Protein AF-A0A3M2BYN0-F1 (afdb_monomer_lite)

Sequence (181 aa):
MNQEILRQMKDIHLPEDPSWWPLAPGWWWLLGMVIMLSCVGLVLRYRYRQRSQTVSSGRDSCSQWVQQQKQALQILETWDQILSRQPERSREILGQLSRLMKRLALDHPCAQYDVAGLTGWAWLQWLDRHHDKKGVFASALGDYWICSCLTEHNPPQHDQDMALIHACRDWIQKQAVQEGS

Structure (mmCIF, N/CA/C/O backbone):
data_AF-A0A3M2BYN0-F1
#
_entry.id   AF-A0A3M2BYN0-F1
#
loop_
_atom_site.group_PDB
_atom_site.id
_atom_site.type_symbol
_atom_site.label_atom_id
_atom_site.label_alt_id
_atom_site.label_comp_id
_atom_site.label_asym_id
_atom_site.label_entity_id
_atom_site.label_seq_id
_atom_site.pdbx_PDB_ins_code
_atom_site.Cartn_x
_atom_site.Cartn_y
_atom_site.Cartn_z
_atom_site.occupancy
_atom_site.B_iso_or_equiv
_atom_site.auth_seq_id
_atom_site.auth_comp_id
_atom_site.auth_asym_id
_atom_site.auth_atom_id
_atom_site.pdbx_PDB_model_num
ATOM 1 N N . MET A 1 1 ? -14.927 -3.727 114.031 1.00 53.84 1 MET A N 1
ATOM 2 C CA . MET A 1 1 ? -15.877 -3.079 113.100 1.00 53.84 1 MET A CA 1
ATOM 3 C C . MET A 1 1 ? -15.163 -2.291 111.983 1.00 53.84 1 MET A C 1
ATOM 5 O O . MET A 1 1 ? -15.658 -1.256 111.587 1.00 53.84 1 MET A O 1
ATOM 9 N N . ASN A 1 2 ? -14.012 -2.764 111.468 1.00 49.69 2 ASN A N 1
ATOM 10 C CA . ASN A 1 2 ? -13.257 -2.125 110.362 1.00 49.69 2 ASN A CA 1
ATOM 11 C C . ASN A 1 2 ? -12.783 -3.133 109.283 1.00 49.69 2 ASN A C 1
ATOM 13 O O . ASN A 1 2 ? -12.221 -2.735 108.271 1.00 49.69 2 ASN A O 1
ATOM 17 N N . GLN A 1 3 ? -13.002 -4.440 109.482 1.00 56.00 3 GLN A N 1
ATOM 18 C CA . GLN A 1 3 ? -12.605 -5.505 108.542 1.00 56.00 3 GLN A CA 1
ATOM 19 C C . GLN A 1 3 ? -13.651 -5.737 107.433 1.00 56.00 3 GLN A C 1
ATOM 21 O O . GLN A 1 3 ? -13.305 -6.205 106.353 1.00 56.00 3 GLN A O 1
ATOM 26 N N . GLU A 1 4 ? -14.907 -5.344 107.668 1.00 60.00 4 GLU A N 1
ATOM 27 C CA . GLU A 1 4 ? -16.001 -5.474 106.695 1.00 60.00 4 GLU A CA 1
ATOM 28 C C . GLU A 1 4 ? -15.886 -4.460 105.544 1.00 60.00 4 GLU A C 1
ATOM 30 O O . GLU A 1 4 ? -16.169 -4.783 104.394 1.00 60.00 4 GLU A O 1
ATOM 35 N N . ILE A 1 5 ? -15.385 -3.252 105.834 1.00 60.38 5 ILE A N 1
ATOM 36 C CA . ILE A 1 5 ? -15.243 -2.158 104.856 1.00 60.38 5 ILE A CA 1
ATOM 37 C C . ILE A 1 5 ? -14.155 -2.488 103.820 1.00 60.38 5 ILE A C 1
ATOM 39 O O . ILE A 1 5 ? -14.301 -2.188 102.639 1.00 60.38 5 ILE A O 1
ATOM 43 N N . LEU A 1 6 ? -13.087 -3.179 104.236 1.00 57.91 6 LEU A N 1
ATOM 44 C CA . LEU A 1 6 ? -12.008 -3.598 103.335 1.00 57.91 6 LEU A CA 1
ATOM 45 C C . LEU A 1 6 ? -12.422 -4.753 102.408 1.00 57.91 6 LEU A C 1
ATOM 47 O O . LEU A 1 6 ? -11.865 -4.878 101.320 1.00 57.91 6 LEU A O 1
ATOM 51 N N . ARG A 1 7 ? -13.415 -5.572 102.792 1.00 54.66 7 ARG A N 1
ATOM 52 C CA . ARG A 1 7 ? -13.979 -6.621 101.922 1.00 54.66 7 ARG A CA 1
ATOM 53 C C . ARG A 1 7 ? -14.900 -6.067 100.835 1.00 54.66 7 ARG A C 1
ATOM 55 O O . ARG A 1 7 ? -15.023 -6.698 99.795 1.00 54.66 7 ARG A O 1
ATOM 62 N N . GLN A 1 8 ? -15.494 -4.892 101.043 1.00 58.09 8 GLN A N 1
ATOM 63 C CA . GLN A 1 8 ? -16.333 -4.221 100.042 1.00 58.09 8 GLN A CA 1
ATOM 64 C C . GLN A 1 8 ? -15.535 -3.454 98.972 1.00 58.09 8 GLN A C 1
ATOM 66 O O . GLN A 1 8 ? -16.111 -3.041 97.973 1.00 58.09 8 GLN A O 1
ATOM 71 N N . MET A 1 9 ? -14.212 -3.305 99.127 1.00 54.06 9 MET A N 1
ATOM 72 C CA . MET A 1 9 ? -13.313 -2.756 98.094 1.00 54.06 9 MET A CA 1
ATOM 73 C C . MET A 1 9 ? -12.625 -3.848 97.264 1.00 54.06 9 MET A C 1
ATOM 75 O O . MET A 1 9 ? -11.487 -3.704 96.820 1.00 54.06 9 MET A O 1
ATOM 79 N N . LYS A 1 10 ? -13.315 -4.965 97.053 1.00 56.38 10 LYS A N 1
ATOM 80 C CA . LYS A 1 10 ? -12.926 -5.974 96.077 1.00 56.38 10 LYS A CA 1
ATOM 81 C C . LYS A 1 10 ? -14.156 -6.300 95.250 1.00 56.38 10 LYS A C 1
ATOM 83 O O . LYS A 1 10 ? -14.943 -7.141 95.647 1.00 56.38 10 LYS A O 1
ATOM 88 N N . ASP A 1 11 ? -14.343 -5.493 94.212 1.00 52.88 11 ASP A N 1
ATOM 89 C CA . ASP A 1 11 ? -15.006 -5.811 92.938 1.00 52.88 11 ASP A CA 1
ATOM 90 C C . ASP A 1 11 ? -15.587 -4.533 92.327 1.00 52.88 11 ASP A C 1
ATOM 92 O O . ASP A 1 11 ? -16.785 -4.369 92.114 1.00 52.88 11 ASP A O 1
ATOM 96 N N . ILE A 1 12 ? -14.685 -3.613 91.974 1.00 52.44 12 ILE A N 1
ATOM 97 C CA . ILE A 1 12 ? -14.898 -2.852 90.745 1.00 52.44 12 ILE A CA 1
ATOM 98 C C . ILE A 1 12 ? -14.611 -3.849 89.623 1.00 52.44 12 ILE A C 1
ATOM 100 O O . ILE A 1 12 ? -13.471 -4.025 89.197 1.00 52.44 12 ILE A O 1
ATOM 104 N N . HIS A 1 13 ? -15.651 -4.557 89.188 1.00 59.62 13 HIS A N 1
ATOM 105 C CA . HIS A 1 13 ? -15.661 -5.109 87.846 1.00 59.62 13 HIS A CA 1
ATOM 106 C C . HIS A 1 13 ? -15.633 -3.909 86.898 1.00 59.62 13 HIS A C 1
ATOM 108 O O . HIS A 1 13 ? -16.631 -3.208 86.729 1.00 59.62 13 HIS A O 1
ATOM 114 N N . LEU A 1 14 ? -14.458 -3.636 86.326 1.00 56.94 14 LEU A N 1
ATOM 115 C CA . LEU A 1 14 ? -14.383 -2.914 85.062 1.00 56.94 14 LEU A CA 1
ATOM 116 C C . LEU A 1 14 ? -15.341 -3.642 84.108 1.00 56.94 14 LEU A C 1
ATOM 118 O O . LEU A 1 14 ? -15.263 -4.875 84.045 1.00 56.94 14 LEU A O 1
ATOM 122 N N . PRO A 1 15 ? -16.241 -2.953 83.382 1.00 59.19 15 PRO A N 1
ATOM 123 C CA . PRO A 1 15 ? -16.794 -3.589 82.203 1.00 59.19 15 PRO A CA 1
ATOM 124 C C . PRO A 1 15 ? -15.577 -4.009 81.379 1.00 59.19 15 PRO A C 1
ATOM 126 O O . PRO A 1 15 ? -14.673 -3.194 81.171 1.00 59.19 15 PRO A O 1
ATOM 129 N N . GLU A 1 16 ? -15.506 -5.290 81.009 1.00 60.19 16 GLU A N 1
ATOM 130 C CA . GLU A 1 16 ? -14.609 -5.726 79.944 1.00 60.19 16 GLU A CA 1
ATOM 131 C C . GLU A 1 16 ? -14.685 -4.656 78.857 1.00 60.19 16 GLU A C 1
ATOM 133 O O . GLU A 1 16 ? -15.799 -4.211 78.538 1.00 60.19 16 GLU A O 1
ATOM 138 N N . ASP A 1 17 ? -13.522 -4.189 78.374 1.00 58.06 17 ASP A N 1
ATOM 139 C CA . ASP A 1 17 ? -13.442 -3.322 77.198 1.00 58.06 17 ASP A CA 1
ATOM 140 C C . ASP A 1 17 ? -14.553 -3.764 76.259 1.00 58.06 17 ASP A C 1
ATOM 142 O O . ASP A 1 17 ? -14.615 -4.976 76.007 1.00 58.06 17 ASP A O 1
ATOM 146 N N . PRO A 1 18 ? -15.472 -2.881 75.814 1.00 55.81 18 PRO A N 1
ATOM 147 C CA . PRO A 1 18 ? -16.460 -3.293 74.845 1.00 55.81 18 PRO A CA 1
ATOM 148 C C . PRO A 1 18 ? -15.641 -3.854 73.704 1.00 55.81 18 PRO A C 1
ATOM 150 O O . PRO A 1 18 ? -14.951 -3.118 72.992 1.00 55.81 18 PRO A O 1
ATOM 153 N N . SER A 1 19 ? -15.640 -5.186 73.629 1.00 58.56 19 SER A N 1
ATOM 154 C CA . SER A 1 19 ? -15.070 -5.949 72.552 1.00 58.56 19 SER A CA 1
ATOM 155 C C . SER A 1 19 ? -15.620 -5.221 71.350 1.00 58.56 19 SER A C 1
ATOM 157 O O . SER A 1 19 ? -16.832 -5.070 71.201 1.00 58.56 19 SER A O 1
ATOM 159 N N . TRP A 1 20 ? -14.716 -4.581 70.613 1.00 59.75 20 TRP A N 1
ATOM 160 C CA . TRP A 1 20 ? -14.955 -3.611 69.544 1.00 59.75 20 TRP A CA 1
ATOM 161 C C . TRP A 1 20 ? -15.601 -4.279 68.312 1.00 59.75 20 TRP A C 1
ATOM 163 O O . TRP A 1 20 ? -15.357 -3.941 67.159 1.00 59.75 20 TRP A O 1
ATOM 173 N N . TRP A 1 21 ? -16.417 -5.283 68.595 1.00 64.62 21 TRP A N 1
ATOM 174 C CA . TRP A 1 21 ? -17.083 -6.265 67.792 1.00 64.62 21 TRP A CA 1
ATOM 175 C C . TRP A 1 21 ? -18.442 -6.492 68.466 1.00 64.62 21 TRP A C 1
ATOM 177 O O . TRP A 1 21 ? -18.548 -7.159 69.488 1.00 64.62 21 TRP A O 1
ATOM 187 N N . PRO A 1 22 ? -19.493 -5.922 67.883 1.00 54.31 22 PRO A N 1
ATOM 188 C CA . PRO A 1 22 ? -19.882 -6.397 66.582 1.00 54.31 22 PRO A CA 1
ATOM 189 C C . PRO A 1 22 ? -19.535 -5.324 65.568 1.00 54.31 22 PRO A C 1
ATOM 191 O O . PRO A 1 22 ? -20.029 -4.199 65.644 1.00 54.31 22 PRO A O 1
ATOM 194 N N . LEU A 1 23 ? -18.765 -5.686 64.543 1.00 60.16 23 LEU A N 1
ATOM 195 C CA . LEU A 1 23 ? -19.062 -5.114 63.240 1.00 60.16 23 LEU A CA 1
ATOM 196 C C . LEU A 1 23 ? -20.526 -5.475 62.995 1.00 60.16 23 LEU A C 1
ATOM 198 O O . LEU A 1 23 ? -20.832 -6.603 62.604 1.00 60.16 23 LEU A O 1
ATOM 202 N N . ALA A 1 24 ? -21.428 -4.562 63.371 1.00 61.44 24 ALA A N 1
ATOM 203 C CA . ALA A 1 24 ? -22.858 -4.740 63.245 1.00 61.44 24 ALA A CA 1
ATOM 204 C C . ALA A 1 24 ? -23.096 -5.291 61.836 1.00 61.44 24 ALA A C 1
ATOM 206 O O . ALA A 1 24 ? -22.520 -4.742 60.889 1.00 61.44 24 ALA A O 1
ATOM 207 N N . PRO A 1 25 ? -23.872 -6.374 61.666 1.00 63.59 25 PRO A N 1
ATOM 208 C CA . PRO A 1 25 ? -23.977 -7.090 60.393 1.00 63.59 25 PRO A CA 1
ATOM 209 C C . PRO A 1 25 ? -24.355 -6.196 59.192 1.00 63.59 25 PRO A C 1
ATOM 211 O O . PRO A 1 25 ? -24.159 -6.585 58.044 1.00 63.59 25 PRO A O 1
ATOM 214 N N . GLY A 1 26 ? -24.818 -4.965 59.434 1.00 71.56 26 GLY A N 1
ATOM 215 C CA . GLY A 1 26 ? -24.988 -3.915 58.429 1.00 71.56 26 GLY A CA 1
ATOM 216 C C . GLY A 1 26 ? -23.715 -3.484 57.680 1.00 71.56 26 GLY A C 1
ATOM 217 O O . GLY A 1 26 ? -23.823 -3.059 56.534 1.00 71.56 26 GLY A O 1
ATOM 218 N N . TRP A 1 27 ? -22.510 -3.640 58.242 1.00 78.81 27 TRP A N 1
ATOM 219 C CA . TRP A 1 27 ? -21.263 -3.344 57.513 1.00 78.81 27 TRP A CA 1
ATOM 220 C C . TRP A 1 27 ? -20.993 -4.342 56.394 1.00 78.81 27 TRP A C 1
ATOM 222 O O . TRP A 1 27 ? -20.489 -3.959 55.343 1.00 78.81 27 TRP A O 1
ATOM 232 N N . TRP A 1 28 ? -21.383 -5.603 56.578 1.00 83.19 28 TRP A N 1
ATOM 233 C CA . TRP A 1 28 ? -21.305 -6.607 55.519 1.00 83.19 28 TRP A CA 1
ATOM 234 C C . TRP A 1 28 ? -22.255 -6.283 54.368 1.00 83.19 28 TRP A C 1
ATOM 236 O O . TRP A 1 28 ? -21.894 -6.463 53.208 1.00 83.19 28 TRP A O 1
ATOM 246 N N . TRP A 1 29 ? -23.429 -5.724 54.675 1.00 87.31 29 TRP A N 1
ATOM 247 C CA . TRP A 1 29 ? -24.341 -5.180 53.669 1.00 87.31 29 TRP A CA 1
ATOM 248 C C . TRP A 1 29 ? -23.736 -3.988 52.924 1.00 87.31 29 TRP A C 1
ATOM 250 O O . TRP A 1 29 ? -23.798 -3.941 51.697 1.00 87.31 29 TRP A O 1
ATOM 260 N N . LEU A 1 30 ? -23.096 -3.064 53.642 1.00 87.56 30 LEU A N 1
ATOM 261 C CA . LEU A 1 30 ? -22.383 -1.923 53.057 1.00 87.56 30 LEU A CA 1
ATOM 262 C C . LEU A 1 30 ? -21.233 -2.377 52.148 1.00 87.56 30 LEU A C 1
ATOM 264 O O . LEU A 1 30 ? -21.127 -1.926 51.008 1.00 87.56 30 LEU A O 1
ATOM 268 N N . LEU A 1 31 ? -20.415 -3.320 52.615 1.00 89.06 31 LEU A N 1
ATOM 269 C CA . LEU A 1 31 ? -19.311 -3.895 51.851 1.00 89.06 31 LEU A CA 1
ATOM 270 C C . LEU A 1 31 ? -19.829 -4.628 50.606 1.00 89.06 31 LEU A C 1
ATOM 272 O O . LEU A 1 31 ? -19.324 -4.411 49.506 1.00 89.06 31 LEU A O 1
ATOM 276 N N . GLY A 1 32 ? -20.880 -5.437 50.759 1.00 92.19 32 GLY A N 1
ATOM 277 C CA . GLY A 1 32 ? -21.540 -6.131 49.656 1.00 92.19 32 GLY A CA 1
ATOM 278 C C . GLY A 1 32 ? -22.097 -5.166 48.611 1.00 92.19 32 GLY A C 1
ATOM 279 O O . GLY A 1 32 ? -21.906 -5.378 47.415 1.00 92.19 32 GLY A O 1
ATOM 280 N N . MET A 1 33 ? -22.712 -4.064 49.043 1.00 92.12 33 MET A N 1
ATOM 281 C CA . MET A 1 33 ? -23.247 -3.036 48.152 1.00 92.12 33 MET A CA 1
ATOM 282 C C . MET A 1 33 ? -22.134 -2.303 47.386 1.00 92.12 33 MET A C 1
ATOM 284 O O . MET A 1 33 ? -22.267 -2.082 46.182 1.00 92.12 33 MET A O 1
ATOM 288 N N . VAL A 1 34 ? -21.010 -1.986 48.038 1.00 93.44 34 VAL A N 1
ATOM 289 C CA . VAL A 1 34 ? -19.840 -1.363 47.390 1.00 93.44 34 VAL A CA 1
ATOM 290 C C . VAL A 1 34 ? -19.195 -2.300 46.367 1.00 93.44 34 VAL A C 1
ATOM 292 O O . VAL A 1 34 ? -18.855 -1.866 45.262 1.00 93.44 34 VAL A O 1
ATOM 295 N N . ILE A 1 35 ? -19.056 -3.586 46.700 1.00 93.50 35 ILE A N 1
ATOM 296 C CA . ILE A 1 35 ? -18.543 -4.602 45.772 1.00 93.50 35 ILE A CA 1
ATOM 297 C C . ILE A 1 35 ? -19.501 -4.762 44.590 1.00 93.50 35 ILE A C 1
ATOM 299 O O . ILE A 1 35 ? -19.056 -4.760 43.446 1.00 93.50 35 ILE A O 1
ATOM 303 N N . MET A 1 36 ? -20.812 -4.823 44.836 1.00 92.88 36 MET A N 1
ATOM 304 C CA . MET A 1 36 ? -21.827 -4.946 43.789 1.00 92.88 36 MET A CA 1
ATOM 305 C C . MET A 1 36 ? -21.813 -3.739 42.841 1.00 92.88 36 MET A C 1
ATOM 307 O O . MET A 1 36 ? -21.742 -3.927 41.628 1.00 92.88 36 MET A O 1
ATOM 311 N N . LEU A 1 37 ? -21.756 -2.511 43.366 1.00 93.38 37 LEU A N 1
ATOM 312 C CA . LEU A 1 37 ? -21.607 -1.286 42.568 1.00 93.38 37 LEU A CA 1
ATOM 313 C C . LEU A 1 37 ? -20.300 -1.266 41.769 1.00 93.38 37 LEU A C 1
ATOM 315 O O . LEU A 1 37 ? -20.305 -0.898 40.594 1.00 93.38 37 LEU A O 1
ATOM 319 N N . SER A 1 38 ? -19.192 -1.703 42.371 1.00 91.69 38 SER A N 1
ATOM 320 C CA . SER A 1 38 ? -17.893 -1.790 41.693 1.00 91.69 38 SER A CA 1
ATOM 321 C C . SER A 1 38 ? -17.905 -2.834 40.577 1.00 91.69 38 SER A C 1
ATOM 323 O O . SER A 1 38 ? -17.443 -2.554 39.473 1.00 91.69 38 SER A O 1
ATOM 325 N N . CYS A 1 39 ? -18.489 -4.011 40.813 1.00 92.44 39 CYS A N 1
ATOM 326 C CA . CYS A 1 39 ? -18.666 -5.051 39.803 1.00 92.44 39 CYS A CA 1
ATOM 327 C C . CYS A 1 39 ? -19.575 -4.579 38.667 1.00 92.44 39 CYS A C 1
ATOM 329 O O . CYS A 1 39 ? -19.217 -4.745 37.505 1.00 92.44 39 CYS A O 1
ATOM 331 N N . VAL A 1 40 ? -20.708 -3.940 38.970 1.00 92.56 40 VAL A N 1
ATOM 332 C CA . VAL A 1 40 ? -21.606 -3.372 37.954 1.00 92.56 40 VAL A CA 1
ATOM 333 C C . VAL A 1 40 ? -20.889 -2.284 37.158 1.00 92.56 40 VAL A C 1
ATOM 335 O O . VAL A 1 40 ? -20.931 -2.310 35.931 1.00 92.56 40 VAL A O 1
ATOM 338 N N . GLY A 1 41 ? -20.158 -1.383 37.815 1.00 91.19 41 GLY A N 1
ATOM 339 C CA . GLY A 1 41 ? -19.355 -0.353 37.157 1.00 91.19 41 GLY A CA 1
ATOM 340 C C . GLY A 1 41 ? -18.263 -0.936 36.257 1.00 91.19 41 GLY A C 1
ATOM 341 O O . GLY A 1 41 ? -18.091 -0.479 35.128 1.00 91.19 41 GLY A O 1
ATOM 342 N N . LEU A 1 42 ? -17.565 -1.985 36.704 1.00 87.94 42 LEU A N 1
ATOM 343 C CA . LEU A 1 42 ? -16.549 -2.690 35.918 1.00 87.94 42 LEU A CA 1
ATOM 344 C C . LEU A 1 42 ? -17.157 -3.444 34.736 1.00 87.94 42 LEU A C 1
ATOM 346 O O . LEU A 1 42 ? -16.622 -3.354 33.635 1.00 87.94 42 LEU A O 1
ATOM 350 N N . VAL A 1 43 ? -18.284 -4.131 34.925 1.00 89.50 43 VAL A N 1
ATOM 351 C CA . VAL A 1 43 ? -19.003 -4.835 33.854 1.00 89.50 43 VAL A CA 1
ATOM 352 C C . VAL A 1 43 ? -19.552 -3.839 32.841 1.00 89.50 43 VAL A C 1
ATOM 354 O O . VAL A 1 43 ? -19.384 -4.046 31.644 1.00 89.50 43 VAL A O 1
ATOM 357 N N . LEU A 1 44 ? -20.147 -2.729 33.281 1.00 87.00 44 LEU A N 1
ATOM 358 C CA . LEU A 1 44 ? -20.608 -1.664 32.393 1.00 87.00 44 LEU A CA 1
ATOM 359 C C . LEU A 1 44 ? -19.435 -1.005 31.669 1.00 87.00 44 LEU A C 1
ATOM 361 O O . LEU A 1 44 ? -19.526 -0.817 30.465 1.00 87.00 44 LEU A O 1
ATOM 365 N N . ARG A 1 45 ? -18.308 -0.728 32.335 1.00 83.19 45 ARG A N 1
ATOM 366 C CA . ARG A 1 45 ? -17.095 -0.180 31.702 1.00 83.19 45 ARG A CA 1
ATOM 367 C C . ARG A 1 45 ? -16.470 -1.163 30.716 1.00 83.19 45 ARG A C 1
ATOM 369 O O . ARG A 1 45 ? -16.024 -0.740 29.654 1.00 83.19 45 ARG A O 1
ATOM 376 N N . TYR A 1 46 ? -16.449 -2.455 31.031 1.00 82.19 46 TYR A N 1
ATOM 377 C CA . TYR A 1 46 ? -15.958 -3.509 30.144 1.00 82.19 46 TYR A CA 1
ATOM 378 C C . TYR A 1 46 ? -16.881 -3.678 28.934 1.00 82.19 46 TYR A C 1
ATOM 380 O O . TYR A 1 46 ? -16.407 -3.672 27.802 1.00 82.19 46 TYR A O 1
ATOM 388 N N . ARG A 1 47 ? -18.204 -3.706 29.147 1.00 78.62 47 ARG A N 1
ATOM 389 C CA . ARG A 1 47 ? -19.206 -3.740 28.073 1.00 78.62 47 ARG A CA 1
ATOM 390 C C . ARG A 1 47 ? -19.220 -2.458 27.249 1.00 78.62 47 ARG A C 1
ATOM 392 O O . ARG A 1 47 ? -19.417 -2.547 26.047 1.00 78.62 47 ARG A O 1
ATOM 399 N N . TYR A 1 48 ? -18.997 -1.290 27.847 1.00 74.25 48 TYR A N 1
ATOM 400 C CA . TYR A 1 48 ? -18.912 -0.015 27.134 1.00 74.25 48 TYR A CA 1
ATOM 401 C C . TYR A 1 48 ? -17.605 0.071 26.339 1.00 74.25 48 TYR A C 1
ATOM 403 O O . TYR A 1 48 ? -17.652 0.395 25.164 1.00 74.25 48 TYR A O 1
ATOM 411 N N . ARG A 1 49 ? -16.457 -0.356 26.892 1.00 68.00 49 ARG A N 1
ATOM 412 C CA . ARG A 1 49 ? -15.198 -0.504 26.128 1.00 68.00 49 ARG A CA 1
ATOM 413 C C . ARG A 1 49 ? -15.285 -1.561 25.021 1.00 68.00 49 ARG A C 1
ATOM 415 O O . ARG A 1 49 ? -14.638 -1.390 23.994 1.00 68.00 49 ARG A O 1
ATOM 422 N N . GLN A 1 50 ? -16.056 -2.638 25.198 1.00 62.41 50 GLN A N 1
ATOM 423 C CA . GLN A 1 50 ? -16.327 -3.612 24.129 1.00 62.41 50 GLN A CA 1
ATOM 424 C C . GLN A 1 50 ? -17.319 -3.071 23.086 1.00 62.41 50 GLN A C 1
ATOM 426 O O . GLN A 1 50 ? -17.149 -3.316 21.896 1.00 62.41 50 GLN A O 1
ATOM 431 N N . ARG A 1 51 ? -18.330 -2.293 23.493 1.00 55.47 51 ARG A N 1
ATOM 432 C CA . ARG A 1 51 ? -19.301 -1.667 22.575 1.00 55.47 51 ARG A CA 1
ATOM 433 C C . ARG A 1 51 ? -18.720 -0.471 21.813 1.00 55.47 51 ARG A C 1
ATOM 435 O O . ARG A 1 51 ? -19.079 -0.268 20.661 1.00 55.47 51 ARG A O 1
ATOM 442 N N . SER A 1 52 ? -17.749 0.246 22.377 1.00 50.38 52 SER A N 1
ATOM 443 C CA . SER A 1 52 ? -16.964 1.273 21.670 1.00 50.38 52 SER A CA 1
ATOM 444 C C . SER A 1 52 ? -15.958 0.702 20.659 1.00 50.38 52 SER A C 1
ATOM 446 O O . SER A 1 52 ? -15.276 1.476 20.001 1.00 50.38 52 SER A O 1
ATOM 448 N N . GLN A 1 53 ? -15.864 -0.625 20.503 1.00 53.09 53 GLN A N 1
ATOM 449 C CA . GLN A 1 53 ? -15.121 -1.266 19.406 1.00 53.09 53 GLN A CA 1
ATOM 450 C C . GLN A 1 53 ? -16.027 -1.700 18.241 1.00 53.09 53 GLN A C 1
ATOM 452 O O . GLN A 1 53 ? -15.523 -2.160 17.224 1.00 53.09 53 GLN A O 1
ATOM 457 N N . THR A 1 54 ? -17.354 -1.559 18.364 1.00 52.00 54 THR A N 1
ATOM 458 C CA . THR A 1 54 ? -18.314 -2.029 17.344 1.00 52.00 54 THR A CA 1
ATOM 459 C C . THR A 1 54 ? -19.249 -0.947 16.796 1.00 52.00 54 THR A C 1
ATOM 461 O O . THR A 1 54 ? -19.995 -1.229 15.865 1.00 52.00 54 THR A O 1
ATOM 464 N N . VAL A 1 55 ? -19.204 0.294 17.304 1.00 50.34 55 VAL A N 1
ATOM 465 C CA . VAL A 1 55 ? -20.054 1.410 16.814 1.00 50.34 55 VAL A CA 1
ATOM 466 C C . VAL A 1 55 ? -19.237 2.599 16.259 1.00 50.34 55 VAL A C 1
ATOM 468 O O . VAL A 1 55 ? -19.803 3.575 15.779 1.00 50.34 55 VAL A O 1
ATOM 471 N N . SER A 1 56 ? -17.903 2.498 16.225 1.00 49.12 56 SER A N 1
ATOM 472 C CA . SER A 1 56 ? -16.981 3.511 15.654 1.00 49.12 56 SER A CA 1
ATOM 473 C C . SER A 1 56 ? -16.430 3.122 14.268 1.00 49.12 56 SER A C 1
ATOM 475 O O . SER A 1 56 ? -15.865 3.939 13.544 1.00 49.12 56 SER A O 1
ATOM 477 N N . SER A 1 57 ? -16.618 1.863 13.868 1.00 52.75 57 SER A N 1
ATOM 478 C CA . SER A 1 57 ? -15.823 1.179 12.838 1.00 52.75 57 SER A CA 1
ATOM 479 C C . SER A 1 57 ? -16.056 1.639 11.392 1.00 52.75 57 SER A C 1
ATOM 481 O O . SER A 1 57 ? -15.319 1.228 10.509 1.00 52.75 57 SER A O 1
ATOM 483 N N . GLY A 1 58 ? -17.058 2.479 11.120 1.00 51.81 58 GLY A N 1
ATOM 484 C CA . GLY A 1 58 ? -17.290 3.008 9.768 1.00 51.81 58 GLY A CA 1
ATOM 485 C C . GLY A 1 58 ? -16.529 4.302 9.463 1.00 51.81 58 GLY A C 1
ATOM 486 O O . GLY A 1 58 ? -16.223 4.579 8.310 1.00 51.81 58 GLY A O 1
ATOM 487 N N . ARG A 1 59 ? -16.223 5.110 10.488 1.00 50.75 59 ARG A N 1
ATOM 488 C CA . ARG A 1 59 ? -15.629 6.450 10.320 1.00 50.75 59 ARG A CA 1
ATOM 489 C C . ARG A 1 59 ? -14.122 6.449 10.598 1.00 50.75 59 ARG A C 1
ATOM 491 O O . ARG A 1 59 ? -13.376 7.165 9.934 1.00 50.75 59 ARG A O 1
ATOM 498 N N . ASP A 1 60 ? -13.676 5.573 11.498 1.00 56.31 60 ASP A N 1
ATOM 499 C CA . ASP A 1 60 ? -12.264 5.442 11.865 1.00 56.31 60 ASP A CA 1
ATOM 500 C C . ASP A 1 60 ? -11.438 4.767 10.755 1.00 56.31 60 ASP A C 1
ATOM 502 O O . ASP A 1 60 ? -10.340 5.232 10.450 1.00 56.31 60 ASP A O 1
ATOM 506 N N . SER A 1 61 ? -11.978 3.748 10.074 1.00 63.62 61 SER A N 1
ATOM 507 C CA . SER A 1 61 ? -11.276 3.030 8.994 1.00 63.62 61 SER A CA 1
ATOM 508 C C . SER A 1 61 ? -10.958 3.918 7.788 1.00 63.62 61 SER A C 1
ATOM 510 O O . SER A 1 61 ? -9.856 3.840 7.251 1.00 63.62 61 SER A O 1
ATOM 512 N N . CYS A 1 62 ? -11.870 4.821 7.413 1.00 67.94 62 CYS A N 1
ATOM 513 C CA . CYS A 1 62 ? -11.620 5.801 6.353 1.00 67.94 62 CYS A CA 1
ATOM 514 C C . CYS A 1 62 ? -10.472 6.749 6.748 1.00 67.94 62 CYS A C 1
ATOM 516 O O . CYS A 1 62 ? -9.534 6.955 5.980 1.00 67.94 62 CYS A O 1
ATOM 518 N N . SER A 1 63 ? -10.471 7.251 7.990 1.00 69.44 63 SER A N 1
ATOM 519 C CA . SER A 1 63 ? -9.399 8.131 8.477 1.00 69.44 63 SER A CA 1
ATOM 520 C C . SER A 1 63 ? -8.033 7.432 8.551 1.00 69.44 63 SER A C 1
ATOM 522 O O . SER A 1 63 ? -7.011 8.023 8.191 1.00 69.44 63 SER A O 1
ATOM 524 N N . GLN A 1 64 ? -8.017 6.155 8.945 1.00 78.44 64 GLN A N 1
ATOM 525 C CA . GLN A 1 64 ? -6.810 5.338 9.017 1.00 78.44 64 GLN A CA 1
ATOM 526 C C . GLN A 1 64 ? -6.247 5.044 7.623 1.00 78.44 64 GLN A C 1
ATOM 528 O O . GLN A 1 64 ? -5.036 5.140 7.421 1.00 78.44 64 GLN A O 1
ATOM 533 N N . TRP A 1 65 ? -7.108 4.745 6.651 1.00 76.38 65 TRP A N 1
ATOM 534 C CA . TRP A 1 65 ? -6.702 4.509 5.269 1.00 76.38 65 TRP A CA 1
ATOM 535 C C . TRP A 1 65 ? -6.131 5.775 4.619 1.00 76.38 65 TRP A C 1
ATOM 537 O O . TRP A 1 65 ? -5.031 5.740 4.066 1.00 76.38 65 TRP A O 1
ATOM 547 N N . VAL A 1 66 ? -6.791 6.928 4.792 1.00 78.94 66 VAL A N 1
ATOM 548 C CA . VAL A 1 66 ? -6.272 8.225 4.314 1.00 78.94 66 VAL A CA 1
ATOM 549 C C . VAL A 1 66 ? -4.891 8.519 4.913 1.00 78.94 66 VAL A C 1
ATOM 551 O O . VAL A 1 66 ? -4.005 9.040 4.232 1.00 78.94 66 VAL A O 1
ATOM 554 N N . GLN A 1 67 ? -4.667 8.169 6.183 1.00 83.50 67 GLN A N 1
ATOM 555 C CA . GLN A 1 67 ? -3.361 8.326 6.820 1.00 83.50 67 GLN A CA 1
ATOM 556 C C . GLN A 1 67 ? -2.302 7.379 6.230 1.00 83.50 67 GLN A C 1
ATOM 558 O O . GLN A 1 67 ? -1.189 7.830 5.949 1.00 83.50 67 GLN A O 1
ATOM 563 N N . GLN A 1 68 ? -2.634 6.106 5.996 1.00 83.31 68 GLN A N 1
ATOM 564 C CA . GLN A 1 68 ? -1.723 5.149 5.355 1.00 83.31 68 GLN A CA 1
ATOM 565 C C . GLN A 1 68 ? -1.342 5.576 3.932 1.00 83.31 68 GLN A C 1
ATOM 567 O O . GLN A 1 68 ? -0.181 5.461 3.538 1.00 83.31 68 GLN A O 1
ATOM 572 N N . GLN A 1 69 ? -2.287 6.125 3.170 1.00 84.62 69 GLN A N 1
ATOM 573 C CA . GLN A 1 69 ? -2.004 6.650 1.837 1.00 84.62 69 GLN A CA 1
ATOM 574 C C . GLN A 1 69 ? -1.031 7.824 1.864 1.00 84.62 69 GLN A C 1
ATOM 576 O O . GLN A 1 69 ? -0.076 7.852 1.088 1.00 84.62 69 GLN A O 1
ATOM 581 N N . LYS A 1 70 ? -1.233 8.780 2.779 1.00 86.38 70 LYS A N 1
ATOM 582 C CA . LYS A 1 70 ? -0.303 9.907 2.951 1.00 86.38 70 LYS A CA 1
ATOM 583 C C . LYS A 1 70 ? 1.107 9.419 3.276 1.00 86.38 70 LYS A C 1
ATOM 585 O O . LYS A 1 70 ? 2.066 9.915 2.692 1.00 86.38 70 LYS A O 1
ATOM 590 N N . GLN A 1 71 ? 1.230 8.419 4.148 1.00 88.50 71 GLN A N 1
ATOM 591 C CA . GLN A 1 71 ? 2.518 7.792 4.454 1.00 88.50 71 GLN A CA 1
ATOM 592 C C . GLN A 1 71 ? 3.139 7.130 3.217 1.00 88.50 71 GLN A C 1
ATOM 594 O O . GLN A 1 71 ? 4.327 7.307 2.959 1.00 88.50 71 GLN A O 1
ATOM 599 N N . ALA A 1 72 ? 2.348 6.413 2.415 1.00 89.50 72 ALA A N 1
ATOM 600 C CA . ALA A 1 72 ? 2.831 5.796 1.183 1.00 89.50 72 ALA A CA 1
ATOM 601 C C . ALA A 1 72 ? 3.340 6.831 0.165 1.00 89.50 72 ALA A C 1
ATOM 603 O O . ALA A 1 72 ? 4.392 6.622 -0.436 1.00 89.50 72 ALA A O 1
ATOM 604 N N . LEU A 1 73 ? 2.652 7.968 0.013 1.00 88.94 73 LEU A N 1
ATOM 605 C CA . LEU A 1 73 ? 3.098 9.061 -0.859 1.00 88.94 73 LEU A CA 1
ATOM 606 C C . LEU A 1 73 ? 4.430 9.671 -0.397 1.00 88.94 73 LEU A C 1
ATOM 608 O O . LEU A 1 73 ? 5.300 9.917 -1.229 1.00 88.94 73 LEU A O 1
ATOM 612 N N . GLN A 1 74 ? 4.624 9.849 0.914 1.00 91.50 74 GLN A N 1
ATOM 613 C CA . GLN A 1 74 ? 5.898 10.325 1.473 1.00 91.50 74 GLN A CA 1
ATOM 614 C C . GLN A 1 74 ? 7.050 9.339 1.217 1.00 91.50 74 GLN A C 1
ATOM 616 O O . GLN A 1 74 ? 8.168 9.738 0.885 1.00 91.50 74 GLN A O 1
ATOM 621 N N . ILE A 1 75 ? 6.778 8.036 1.342 1.00 91.56 75 ILE A N 1
ATOM 622 C CA . ILE A 1 75 ? 7.760 6.985 1.047 1.00 91.56 75 ILE A CA 1
ATOM 623 C C . ILE A 1 75 ? 8.145 7.012 -0.440 1.00 91.56 75 ILE A C 1
ATOM 625 O O . ILE A 1 75 ? 9.330 6.953 -0.760 1.00 91.56 75 ILE A O 1
ATOM 629 N N . LEU A 1 76 ? 7.169 7.165 -1.343 1.00 90.38 76 LEU A N 1
ATOM 630 C CA . LEU A 1 76 ? 7.415 7.267 -2.786 1.00 90.38 76 LEU A CA 1
ATOM 631 C C . LEU A 1 76 ? 8.277 8.477 -3.153 1.00 90.38 76 LEU A C 1
ATOM 633 O O . LEU A 1 76 ? 9.159 8.354 -3.993 1.00 90.38 76 LEU A O 1
ATOM 637 N N . GLU A 1 77 ? 8.042 9.636 -2.538 1.00 90.38 77 GLU A N 1
ATOM 638 C CA . GLU A 1 77 ? 8.879 10.828 -2.736 1.00 90.38 77 GLU A CA 1
ATOM 639 C C . GLU A 1 77 ? 10.323 10.601 -2.269 1.00 90.38 77 GLU A C 1
ATOM 641 O O . GLU A 1 77 ? 11.276 11.001 -2.934 1.00 90.38 77 GLU A O 1
ATOM 646 N N . THR A 1 78 ? 10.498 9.884 -1.159 1.00 91.75 78 THR A N 1
ATOM 647 C CA . THR A 1 78 ? 11.833 9.521 -0.667 1.00 91.75 78 THR A CA 1
ATOM 648 C C . THR A 1 78 ? 12.544 8.583 -1.647 1.00 91.75 78 THR A C 1
ATOM 650 O O . THR A 1 78 ? 13.722 8.772 -1.953 1.00 91.75 78 THR A O 1
ATOM 653 N N . TRP A 1 79 ? 11.841 7.572 -2.163 1.00 90.62 79 TRP A N 1
ATOM 654 C CA . TRP A 1 79 ? 12.402 6.627 -3.130 1.00 90.62 79 TRP A CA 1
ATOM 655 C C . TRP A 1 79 ? 12.729 7.264 -4.477 1.00 90.62 79 TRP A C 1
ATOM 657 O O . TRP A 1 79 ? 13.765 6.935 -5.042 1.00 90.62 79 TRP A O 1
ATOM 667 N N . ASP A 1 80 ? 11.916 8.208 -4.943 1.00 89.38 80 ASP A N 1
ATOM 668 C CA . ASP A 1 80 ? 12.174 9.011 -6.143 1.00 89.38 80 ASP A CA 1
ATOM 669 C C . ASP A 1 80 ? 13.525 9.756 -6.050 1.00 89.38 80 ASP A C 1
ATOM 671 O O . ASP A 1 80 ? 14.375 9.678 -6.944 1.00 89.38 80 ASP A O 1
ATOM 675 N N . GLN A 1 81 ? 13.802 10.381 -4.899 1.00 89.44 81 GLN A N 1
ATOM 676 C CA . GLN A 1 81 ? 15.084 11.049 -4.645 1.00 89.44 81 GLN A CA 1
ATOM 677 C C . GLN A 1 81 ? 16.265 10.074 -4.548 1.00 89.44 81 GLN A C 1
ATOM 679 O O . GLN A 1 81 ? 17.363 10.383 -5.021 1.00 89.44 81 GLN A O 1
ATOM 684 N N . ILE A 1 82 ? 16.069 8.910 -3.920 1.00 89.44 82 ILE A N 1
ATOM 685 C CA . ILE A 1 82 ? 17.118 7.886 -3.811 1.00 89.44 82 ILE A CA 1
ATOM 686 C C . ILE A 1 82 ? 17.444 7.332 -5.194 1.00 89.44 82 ILE A C 1
ATOM 688 O O . ILE A 1 82 ? 18.618 7.244 -5.535 1.00 89.44 82 ILE A O 1
ATOM 692 N N . LEU A 1 83 ? 16.432 7.020 -5.999 1.00 87.81 83 LEU A N 1
ATOM 693 C CA . LEU A 1 83 ? 16.596 6.487 -7.347 1.00 87.81 83 LEU A CA 1
ATOM 694 C C . LEU A 1 83 ? 17.296 7.488 -8.279 1.00 87.81 83 LEU A C 1
ATOM 696 O O . LEU A 1 83 ? 18.135 7.093 -9.084 1.00 87.81 83 LEU A O 1
ATOM 700 N N . SER A 1 84 ? 17.031 8.785 -8.099 1.00 87.38 84 SER A N 1
ATOM 701 C CA . SER A 1 84 ? 17.727 9.873 -8.802 1.00 87.38 84 SER A CA 1
ATOM 702 C C . SER A 1 84 ? 19.219 9.971 -8.461 1.00 87.38 84 SER A C 1
ATOM 704 O O . SER A 1 84 ? 20.014 10.419 -9.282 1.00 87.38 84 SER A O 1
ATOM 706 N N . ARG A 1 85 ? 19.624 9.583 -7.243 1.00 89.44 85 ARG A N 1
ATOM 707 C CA . ARG A 1 85 ? 21.026 9.658 -6.783 1.00 89.44 85 ARG A CA 1
ATOM 708 C C . ARG A 1 85 ? 21.777 8.333 -6.886 1.00 89.44 85 ARG A C 1
ATOM 710 O O . ARG A 1 85 ? 23.001 8.338 -6.966 1.00 89.44 85 ARG A O 1
ATOM 717 N N . GLN A 1 86 ? 21.064 7.218 -6.783 1.00 89.31 86 GLN A N 1
ATOM 718 C CA . GLN A 1 86 ? 21.598 5.862 -6.678 1.00 89.31 86 GLN A CA 1
ATOM 719 C C . GLN A 1 86 ? 20.723 4.906 -7.502 1.00 89.31 86 GLN A C 1
ATOM 721 O O . GLN A 1 86 ? 19.955 4.126 -6.926 1.00 89.31 86 GLN A O 1
ATOM 726 N N . PRO A 1 87 ? 20.835 4.937 -8.843 1.00 83.56 87 PRO A N 1
ATOM 727 C CA . PRO A 1 87 ? 20.045 4.072 -9.720 1.00 83.56 87 PRO A CA 1
ATOM 728 C C . PRO A 1 87 ? 20.313 2.582 -9.459 1.00 83.56 87 PRO A C 1
ATOM 730 O O . PRO A 1 87 ? 19.420 1.762 -9.627 1.00 83.56 87 PRO A O 1
ATOM 733 N N . GLU A 1 88 ? 21.488 2.234 -8.926 1.00 85.31 88 GLU A N 1
ATOM 734 C CA . GLU A 1 88 ? 21.863 0.861 -8.542 1.00 85.31 88 GLU A CA 1
ATOM 735 C C . GLU A 1 88 ? 20.886 0.222 -7.533 1.00 85.31 88 GLU A C 1
ATOM 737 O O . GLU A 1 88 ? 20.759 -0.999 -7.456 1.00 85.31 88 GLU A O 1
ATOM 742 N N . ARG A 1 89 ? 20.199 1.045 -6.724 1.00 85.69 89 ARG A N 1
ATOM 743 C CA . ARG A 1 89 ? 19.234 0.586 -5.711 1.00 85.69 89 ARG A CA 1
ATOM 744 C C . ARG A 1 89 ? 17.820 0.399 -6.258 1.00 85.69 89 ARG A C 1
ATOM 746 O O . ARG A 1 89 ? 16.922 0.053 -5.485 1.00 85.69 89 ARG A O 1
ATOM 753 N N . SER A 1 90 ? 17.602 0.598 -7.559 1.00 85.75 90 SER A N 1
ATOM 754 C CA . SER A 1 90 ? 16.276 0.513 -8.176 1.00 85.75 90 SER A CA 1
ATOM 755 C C . SER A 1 90 ? 15.582 -0.808 -7.878 1.00 85.75 90 SER A C 1
ATOM 757 O O . SER A 1 90 ? 14.433 -0.811 -7.453 1.00 85.75 90 SER A O 1
ATOM 759 N N . ARG A 1 91 ? 16.293 -1.934 -7.971 1.00 84.81 91 ARG A N 1
ATOM 760 C CA . ARG A 1 91 ? 15.733 -3.265 -7.709 1.00 84.81 91 ARG A CA 1
ATOM 761 C C . ARG A 1 91 ? 15.164 -3.411 -6.300 1.00 84.81 91 ARG A C 1
ATOM 763 O O . ARG A 1 91 ? 14.062 -3.932 -6.122 1.00 84.81 91 ARG A O 1
ATOM 770 N N . GLU A 1 92 ? 15.908 -2.950 -5.297 1.00 87.88 92 GLU A N 1
ATOM 771 C CA . GLU A 1 92 ? 15.463 -2.992 -3.905 1.00 87.88 92 GLU A CA 1
ATOM 772 C C . GLU A 1 92 ? 14.200 -2.141 -3.725 1.00 87.88 92 GLU A C 1
ATOM 774 O O . GLU A 1 92 ? 13.212 -2.602 -3.145 1.00 87.88 92 GLU A O 1
ATOM 779 N N . ILE A 1 93 ? 14.211 -0.931 -4.287 1.00 89.94 93 ILE A N 1
ATOM 780 C CA . ILE A 1 93 ? 13.093 0.014 -4.245 1.00 89.94 93 ILE A CA 1
ATOM 781 C C . ILE A 1 93 ? 11.867 -0.554 -4.962 1.00 89.94 93 ILE A C 1
ATOM 783 O O . ILE A 1 93 ? 10.786 -0.557 -4.387 1.00 89.94 93 ILE A O 1
ATOM 787 N N . LEU A 1 94 ? 12.008 -1.107 -6.167 1.00 88.69 94 LEU A N 1
ATOM 788 C CA . LEU A 1 94 ? 10.912 -1.699 -6.938 1.00 88.69 94 LEU A CA 1
ATOM 789 C C . LEU A 1 94 ? 10.306 -2.929 -6.246 1.00 88.69 94 LEU A C 1
ATOM 791 O O . LEU A 1 94 ? 9.090 -3.141 -6.298 1.00 88.69 94 LEU A O 1
ATOM 795 N N . GLY A 1 95 ? 11.130 -3.719 -5.552 1.00 88.69 95 GLY A N 1
ATOM 796 C CA . GLY A 1 95 ? 10.668 -4.822 -4.710 1.00 88.69 95 GLY A CA 1
ATOM 797 C C . GLY A 1 95 ? 9.962 -4.354 -3.430 1.00 88.69 95 GLY A C 1
ATOM 798 O O . GLY A 1 95 ? 9.063 -5.027 -2.919 1.00 88.69 95 GLY A O 1
ATOM 799 N N . GLN A 1 96 ? 10.341 -3.202 -2.873 1.00 90.62 96 GLN A N 1
ATOM 800 C CA . GLN A 1 96 ? 9.597 -2.561 -1.782 1.00 90.62 96 GLN A CA 1
ATOM 801 C C . GLN A 1 96 ? 8.294 -1.928 -2.285 1.00 90.62 96 GLN A C 1
ATOM 803 O O . GLN A 1 96 ? 7.261 -2.069 -1.631 1.00 90.62 96 GLN A O 1
ATOM 808 N N . LEU A 1 97 ? 8.317 -1.328 -3.473 1.00 90.38 97 LEU A N 1
ATOM 809 C CA . LEU A 1 97 ? 7.170 -0.738 -4.152 1.00 90.38 97 LEU A CA 1
ATOM 810 C C . LEU A 1 97 ? 6.081 -1.778 -4.414 1.00 90.38 97 LEU A C 1
ATOM 812 O O . LEU A 1 97 ? 4.918 -1.539 -4.097 1.00 90.38 97 LEU A O 1
ATOM 816 N N . SER A 1 98 ? 6.444 -2.965 -4.912 1.00 89.00 98 SER A N 1
ATOM 817 C CA . SER A 1 98 ? 5.472 -4.037 -5.178 1.00 89.00 98 SER A CA 1
ATOM 818 C C . SER A 1 98 ? 4.797 -4.529 -3.900 1.00 89.00 98 SER A C 1
ATOM 820 O O . SER A 1 98 ? 3.582 -4.736 -3.872 1.00 89.00 98 SER A O 1
ATOM 822 N N . ARG A 1 99 ? 5.554 -4.640 -2.803 1.00 88.50 99 ARG A N 1
ATOM 823 C CA . ARG A 1 99 ? 5.018 -4.984 -1.479 1.00 88.50 99 ARG A CA 1
ATOM 824 C C . ARG A 1 99 ? 4.130 -3.882 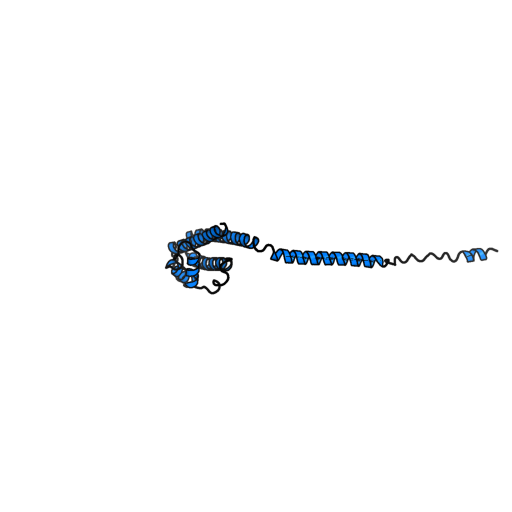-0.907 1.00 88.50 99 ARG A C 1
ATOM 826 O O . ARG A 1 99 ? 3.078 -4.195 -0.350 1.00 88.50 99 ARG A O 1
ATOM 833 N N . LEU A 1 100 ? 4.531 -2.619 -1.049 1.00 90.12 100 LEU A N 1
ATOM 834 C CA . LEU A 1 100 ? 3.744 -1.466 -0.612 1.00 90.12 100 LEU A CA 1
ATOM 835 C C . LEU A 1 100 ? 2.403 -1.423 -1.349 1.00 90.12 100 LEU A C 1
ATOM 837 O O . LEU A 1 100 ? 1.359 -1.314 -0.710 1.00 90.12 100 LEU A O 1
ATOM 841 N N . MET A 1 101 ? 2.424 -1.596 -2.671 1.00 88.12 101 MET A N 1
ATOM 842 C CA . MET A 1 101 ? 1.213 -1.589 -3.487 1.00 88.12 101 MET A CA 1
ATOM 843 C C . MET A 1 101 ? 0.280 -2.751 -3.156 1.00 88.12 101 MET A C 1
ATOM 845 O O . MET A 1 101 ? -0.917 -2.538 -2.981 1.00 88.12 101 MET A O 1
ATOM 849 N N . LYS A 1 102 ? 0.820 -3.962 -2.971 1.00 85.25 102 LYS A N 1
ATOM 850 C CA . LYS A 1 102 ? 0.019 -5.110 -2.522 1.00 85.25 102 LYS A CA 1
ATOM 851 C C . LYS A 1 102 ? -0.624 -4.878 -1.157 1.00 85.25 102 LYS A C 1
ATOM 853 O O . LYS A 1 102 ? -1.787 -5.218 -0.977 1.00 85.25 102 LYS A O 1
ATOM 858 N N . ARG A 1 103 ? 0.100 -4.284 -0.201 1.00 85.50 103 ARG A N 1
ATOM 859 C CA . ARG A 1 103 ? -0.457 -3.950 1.120 1.00 85.50 103 ARG A CA 1
ATOM 860 C C . ARG A 1 103 ? -1.616 -2.961 0.999 1.00 85.50 103 ARG A C 1
ATOM 862 O O . ARG A 1 103 ? -2.667 -3.212 1.572 1.00 85.50 103 ARG A O 1
ATOM 869 N N . LEU A 1 104 ? -1.431 -1.882 0.237 1.00 85.06 104 LEU A N 1
ATOM 870 C CA . LEU A 1 104 ? -2.465 -0.862 0.035 1.00 85.06 104 LEU A CA 1
ATOM 871 C C . LEU A 1 104 ? -3.707 -1.418 -0.670 1.00 85.06 104 LEU A C 1
ATOM 873 O O . LEU A 1 104 ? -4.819 -1.021 -0.345 1.00 85.06 104 LEU A O 1
ATOM 877 N N . ALA A 1 105 ? -3.529 -2.354 -1.603 1.00 83.06 105 ALA A N 1
ATOM 878 C CA . ALA A 1 105 ? -4.643 -3.013 -2.272 1.00 83.06 105 ALA A CA 1
ATOM 879 C C . ALA A 1 105 ? -5.408 -3.985 -1.366 1.00 83.06 105 ALA A C 1
ATOM 881 O O . ALA A 1 105 ? -6.623 -4.074 -1.479 1.00 83.06 105 ALA A O 1
ATOM 882 N N . LEU A 1 106 ? -4.729 -4.700 -0.463 1.00 80.00 106 LEU A N 1
ATOM 883 C CA . LEU A 1 106 ? -5.391 -5.593 0.497 1.00 80.00 106 LEU A CA 1
ATOM 884 C C . LEU A 1 106 ? -6.170 -4.828 1.569 1.00 80.00 106 LEU A C 1
ATOM 886 O O . LEU A 1 106 ? -7.234 -5.278 1.983 1.00 80.00 106 LEU A O 1
ATOM 890 N N . ASP A 1 107 ? -5.646 -3.681 1.999 1.00 76.12 107 ASP A N 1
ATOM 891 C CA . ASP A 1 107 ? -6.304 -2.817 2.986 1.00 76.12 107 ASP A CA 1
ATOM 892 C C . ASP A 1 107 ? -7.429 -1.968 2.367 1.00 76.12 107 ASP A C 1
ATOM 894 O O . ASP A 1 107 ? -8.149 -1.260 3.067 1.00 76.12 107 ASP A O 1
ATOM 898 N N . HIS A 1 108 ? -7.605 -2.034 1.042 1.00 72.88 108 HIS A N 1
ATOM 899 C CA . HIS A 1 108 ? -8.650 -1.302 0.346 1.00 72.88 108 HIS A CA 1
ATOM 900 C C . HIS A 1 108 ? -10.042 -1.884 0.678 1.00 72.88 108 HIS A C 1
ATOM 902 O O . HIS A 1 108 ? -10.287 -3.069 0.412 1.00 72.88 108 HIS A O 1
ATOM 908 N N . PRO A 1 109 ? -10.995 -1.075 1.188 1.00 61.53 109 PRO A N 1
ATOM 909 C CA . PRO A 1 109 ? -12.306 -1.551 1.644 1.00 61.53 109 PRO A CA 1
ATOM 910 C C . PRO A 1 109 ? -13.102 -2.329 0.586 1.00 61.53 109 PRO A C 1
ATOM 912 O O . PRO A 1 109 ? -13.811 -3.276 0.917 1.00 61.53 109 PRO A O 1
ATOM 915 N N . CYS A 1 110 ? -12.946 -1.983 -0.696 1.00 56.69 110 CYS A N 1
ATOM 916 C CA . CYS A 1 110 ? -13.675 -2.621 -1.800 1.00 56.69 110 CYS A CA 1
ATOM 917 C C . CYS A 1 110 ? -12.955 -3.826 -2.446 1.00 56.69 110 CYS A C 1
ATOM 919 O O . CYS A 1 110 ? -13.491 -4.421 -3.377 1.00 56.69 110 CYS A O 1
ATOM 921 N N . ALA A 1 111 ? -11.749 -4.198 -1.997 1.00 59.12 111 ALA A N 1
ATOM 922 C CA . ALA A 1 111 ? -10.892 -5.179 -2.685 1.00 59.12 111 ALA A CA 1
ATOM 923 C C . ALA A 1 111 ? -10.816 -6.565 -2.008 1.00 59.12 111 ALA A C 1
ATOM 925 O O . ALA A 1 111 ? -10.135 -7.470 -2.495 1.00 59.12 111 ALA A O 1
ATOM 926 N N . GLN A 1 112 ? -11.512 -6.735 -0.881 1.00 55.84 112 GLN A N 1
ATOM 927 C CA . GLN A 1 112 ? -11.176 -7.716 0.159 1.00 55.84 112 GLN A CA 1
ATOM 928 C C . GLN A 1 112 ? -11.297 -9.200 -0.231 1.00 55.84 112 GLN A C 1
ATOM 930 O O . GLN A 1 112 ? -10.764 -10.042 0.487 1.00 55.84 112 GLN A O 1
ATOM 935 N N . TYR A 1 113 ? -11.944 -9.548 -1.348 1.00 54.22 113 TYR A N 1
ATOM 936 C CA . TYR A 1 113 ? -12.212 -10.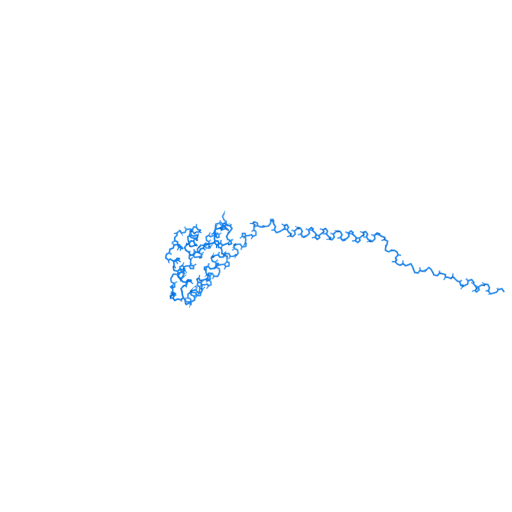954 -1.681 1.00 54.22 113 TYR A CA 1
ATOM 937 C C . TYR A 1 113 ? -11.368 -11.555 -2.811 1.00 54.22 113 TYR A C 1
ATOM 939 O O . TYR A 1 113 ? -11.276 -12.776 -2.872 1.00 54.22 113 TYR A O 1
ATOM 947 N N . ASP A 1 114 ? -10.714 -10.755 -3.661 1.00 64.31 114 ASP A N 1
ATOM 948 C CA . ASP A 1 114 ? -10.091 -11.286 -4.893 1.00 64.31 114 ASP A CA 1
ATOM 949 C C . ASP A 1 114 ? -8.577 -11.016 -4.997 1.00 64.31 114 ASP A C 1
ATOM 951 O O . ASP A 1 114 ? -7.871 -11.677 -5.747 1.00 64.31 114 ASP A O 1
ATOM 955 N N . VAL A 1 115 ? -8.024 -10.080 -4.211 1.00 67.00 115 VAL A N 1
ATOM 956 C CA . VAL A 1 115 ? -6.634 -9.609 -4.407 1.00 67.00 115 VAL A CA 1
ATOM 957 C C . VAL A 1 115 ? -5.568 -10.530 -3.810 1.00 67.00 115 VAL A C 1
ATOM 959 O O . VAL A 1 115 ? -4.459 -10.605 -4.340 1.00 67.00 115 VAL A O 1
ATOM 962 N N . ALA A 1 116 ? -5.874 -11.260 -2.734 1.00 65.88 116 ALA A N 1
ATOM 963 C CA . ALA A 1 116 ? -4.877 -12.048 -1.998 1.00 65.88 116 ALA A CA 1
ATOM 964 C C . ALA A 1 116 ? -4.208 -13.151 -2.844 1.00 65.88 116 ALA A C 1
ATOM 966 O O . ALA A 1 116 ? -3.065 -13.519 -2.572 1.00 65.88 116 ALA A O 1
ATOM 967 N N . GLY A 1 117 ? -4.891 -13.643 -3.884 1.00 74.75 117 GLY A N 1
ATOM 968 C CA . GLY A 1 117 ? -4.356 -14.636 -4.819 1.00 74.75 117 GLY A CA 1
ATOM 969 C C . GLY A 1 117 ? -3.654 -14.051 -6.050 1.00 74.75 117 GLY A C 1
ATOM 970 O O . GLY A 1 117 ? -3.009 -14.794 -6.791 1.00 74.75 117 GLY A O 1
ATOM 971 N N . LEU A 1 118 ? -3.753 -12.740 -6.299 1.00 81.31 118 LEU A N 1
ATOM 972 C CA . LEU A 1 118 ? -3.274 -12.153 -7.549 1.00 81.31 118 LEU A CA 1
ATOM 973 C C . LEU A 1 118 ? -1.750 -11.989 -7.548 1.00 81.31 118 LEU A C 1
ATOM 975 O O . LEU A 1 118 ? -1.133 -11.359 -6.680 1.00 81.31 118 LEU A O 1
ATOM 979 N N . THR A 1 119 ? -1.122 -12.545 -8.579 1.00 80.25 119 THR A N 1
ATOM 980 C CA . THR A 1 119 ? 0.319 -12.454 -8.819 1.00 80.25 119 THR A CA 1
ATOM 981 C C . THR A 1 119 ? 0.602 -12.171 -10.292 1.00 80.25 119 THR A C 1
ATOM 983 O O . THR A 1 119 ? -0.251 -12.389 -11.154 1.00 80.25 119 THR A O 1
ATOM 986 N N . GLY A 1 120 ? 1.790 -11.625 -10.570 1.00 83.19 120 GLY A N 1
ATOM 987 C CA . GLY A 1 120 ? 2.239 -11.313 -11.927 1.00 83.19 120 GLY A CA 1
ATOM 988 C C . GLY A 1 120 ? 1.236 -10.463 -12.710 1.00 83.19 120 GLY A C 1
ATOM 989 O O . GLY A 1 120 ? 0.767 -9.432 -12.233 1.00 83.19 120 GLY A O 1
ATOM 990 N N . TRP A 1 121 ? 0.878 -10.930 -13.903 1.00 83.31 121 TRP A N 1
ATOM 991 C CA . TRP A 1 121 ? -0.033 -10.243 -14.819 1.00 83.31 121 TRP A CA 1
ATOM 992 C C . TRP A 1 121 ? -1.449 -10.037 -14.279 1.00 83.31 121 TRP A C 1
ATOM 994 O O . TRP A 1 121 ? -2.036 -8.981 -14.507 1.00 83.31 121 TRP A O 1
ATOM 1004 N N . ALA A 1 122 ? -1.996 -10.997 -13.529 1.00 84.31 122 ALA A N 1
ATOM 1005 C CA . ALA A 1 122 ? -3.340 -10.867 -12.963 1.00 84.31 122 ALA A CA 1
ATOM 1006 C C . ALA A 1 122 ? -3.406 -9.725 -11.932 1.00 84.31 122 ALA A C 1
ATOM 1008 O O . ALA A 1 122 ? -4.393 -8.997 -11.851 1.00 84.31 122 ALA A O 1
ATOM 1009 N N . TRP A 1 123 ? -2.312 -9.523 -11.194 1.00 86.31 123 TRP A N 1
ATOM 1010 C CA . TRP A 1 123 ? -2.145 -8.388 -10.288 1.00 86.31 123 TRP A CA 1
ATOM 1011 C C . TRP A 1 123 ? -2.045 -7.051 -11.042 1.00 86.31 123 TRP A C 1
ATOM 1013 O O . TRP A 1 123 ? -2.725 -6.093 -10.680 1.00 86.31 123 TRP A O 1
ATOM 1023 N N . LEU A 1 124 ? -1.264 -6.988 -12.124 1.00 87.06 124 LEU A N 1
ATOM 1024 C CA . LEU A 1 124 ? -1.138 -5.775 -12.945 1.00 87.06 124 LEU A CA 1
ATOM 1025 C C . LEU A 1 124 ? -2.466 -5.373 -13.606 1.00 87.06 124 LEU A C 1
ATOM 1027 O O . LEU A 1 124 ? -2.832 -4.199 -13.604 1.00 87.06 124 LEU A O 1
ATOM 1031 N N . GLN A 1 125 ? -3.229 -6.344 -14.115 1.00 86.00 125 GLN A N 1
ATOM 1032 C CA . GLN A 1 125 ? -4.562 -6.100 -14.677 1.00 86.00 125 GLN A CA 1
ATOM 1033 C C . GLN A 1 125 ? -5.550 -5.586 -13.626 1.00 86.00 125 GLN A C 1
ATOM 1035 O O . GLN A 1 125 ? -6.418 -4.764 -13.930 1.00 86.00 125 GLN A O 1
ATOM 1040 N N . TRP A 1 126 ? -5.431 -6.060 -12.386 1.00 86.12 126 TRP A N 1
ATOM 1041 C CA . TRP A 1 126 ? -6.245 -5.564 -11.284 1.00 86.12 126 TRP A CA 1
ATOM 1042 C C . TRP A 1 126 ? -5.910 -4.109 -10.936 1.00 86.12 126 TRP A C 1
ATOM 1044 O O . TRP A 1 126 ? -6.835 -3.310 -10.759 1.00 86.12 126 TRP A O 1
ATOM 1054 N N . LEU A 1 127 ? -4.620 -3.746 -10.916 1.00 85.75 127 LEU A N 1
ATOM 1055 C CA . LEU A 1 127 ? -4.178 -2.360 -10.727 1.00 85.75 127 LEU A CA 1
ATOM 1056 C C . LEU A 1 127 ? -4.755 -1.440 -11.807 1.00 85.75 127 LEU A C 1
ATOM 1058 O O . LEU A 1 127 ? -5.327 -0.403 -11.475 1.00 85.75 127 LEU A O 1
ATOM 1062 N N . ASP A 1 128 ? -4.686 -1.854 -13.076 1.00 85.75 128 ASP A N 1
ATOM 1063 C CA . ASP A 1 128 ? -5.247 -1.102 -14.205 1.00 85.75 128 ASP A CA 1
ATOM 1064 C C . ASP A 1 128 ? -6.767 -0.938 -14.132 1.00 85.75 128 ASP A C 1
ATOM 1066 O O . ASP A 1 128 ? -7.297 0.091 -14.546 1.00 85.75 128 ASP A O 1
ATOM 1070 N N . ARG A 1 129 ? -7.492 -1.929 -13.599 1.00 82.25 129 ARG A N 1
ATOM 1071 C CA . ARG A 1 129 ? -8.949 -1.830 -13.407 1.00 82.25 129 ARG A CA 1
ATOM 1072 C C . ARG A 1 129 ? -9.323 -0.732 -12.409 1.00 82.25 129 ARG A C 1
ATOM 1074 O O . ARG A 1 129 ? -10.394 -0.146 -12.539 1.00 82.25 129 ARG A O 1
ATOM 1081 N N . HIS A 1 130 ? -8.443 -0.463 -11.450 1.00 76.69 130 HIS A N 1
ATOM 1082 C CA . HIS A 1 130 ? -8.602 0.569 -10.426 1.00 76.69 130 HIS A CA 1
ATOM 1083 C C . HIS A 1 130 ? -7.801 1.840 -10.761 1.00 76.69 130 HIS A C 1
ATOM 1085 O O . HIS A 1 130 ? -7.633 2.708 -9.911 1.00 76.69 130 HIS A O 1
ATOM 1091 N N . HIS A 1 131 ? -7.305 1.967 -11.993 1.00 77.38 131 HIS A N 1
ATOM 1092 C CA . HIS A 1 131 ? -6.602 3.145 -12.486 1.00 77.38 131 HIS A CA 1
ATOM 1093 C C . HIS A 1 131 ? -7.446 3.884 -13.532 1.00 77.38 131 HIS A C 1
ATOM 1095 O O . HIS A 1 131 ? -8.229 3.279 -14.261 1.00 77.38 131 HIS A O 1
ATOM 1101 N N . ASP A 1 132 ? -7.266 5.202 -13.641 1.00 68.69 132 ASP A N 1
ATOM 1102 C CA . ASP A 1 132 ? -7.987 6.028 -14.624 1.00 68.69 132 ASP A CA 1
ATOM 1103 C C . ASP A 1 132 ? -7.538 5.709 -16.063 1.00 68.69 132 ASP A C 1
ATOM 1105 O O . ASP A 1 132 ? -8.328 5.636 -17.005 1.00 68.69 132 ASP A O 1
ATOM 1109 N N . LYS A 1 133 ? -6.235 5.451 -16.228 1.00 72.12 133 LYS A N 1
ATOM 1110 C CA . LYS A 1 133 ? -5.636 5.053 -17.505 1.00 72.12 133 LYS A CA 1
ATOM 1111 C C . LYS A 1 133 ? -5.492 3.537 -17.537 1.00 72.12 133 LYS A C 1
ATOM 1113 O O . LYS A 1 133 ? -4.622 2.982 -16.869 1.00 72.12 133 LYS A O 1
ATOM 1118 N N . LYS A 1 134 ? -6.335 2.877 -18.326 1.00 72.31 134 LYS A N 1
ATOM 1119 C CA . LYS A 1 134 ? -6.246 1.431 -18.559 1.00 72.31 134 LYS A CA 1
ATOM 1120 C C . LYS A 1 134 ? -4.975 1.101 -19.344 1.00 72.31 134 LYS A C 1
ATOM 1122 O 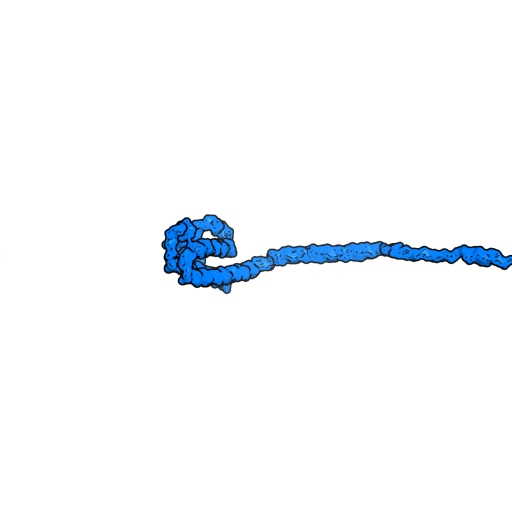O . LYS A 1 134 ? -4.653 1.807 -20.297 1.00 72.31 134 LYS A O 1
ATOM 1127 N N . GLY A 1 135 ? -4.306 0.008 -18.985 1.00 76.50 135 GLY A N 1
ATOM 1128 C CA . GLY A 1 135 ? -3.134 -0.490 -19.705 1.00 76.50 135 GLY A CA 1
ATOM 1129 C C . GLY A 1 135 ? -1.828 0.218 -19.353 1.00 76.50 135 GLY A C 1
ATOM 1130 O O . GLY A 1 135 ? -0.910 0.198 -20.166 1.00 76.50 135 GLY A O 1
ATOM 1131 N N . VAL A 1 136 ? -1.726 0.873 -18.191 1.00 82.19 136 VAL A N 1
ATOM 1132 C CA . VAL A 1 136 ? -0.447 1.442 -17.730 1.00 82.19 136 VAL A CA 1
ATOM 1133 C C . VAL A 1 136 ? 0.394 0.341 -17.096 1.00 82.19 136 VAL A C 1
ATOM 1135 O O . VAL A 1 136 ? 1.563 0.179 -17.444 1.00 82.19 136 VAL A O 1
ATOM 1138 N N . PHE A 1 137 ? -0.212 -0.454 -16.215 1.00 84.31 137 PHE A N 1
ATOM 1139 C CA . PHE A 1 137 ? 0.462 -1.524 -15.489 1.00 84.31 137 PHE A CA 1
ATOM 1140 C C . PHE A 1 137 ? 0.457 -2.845 -16.255 1.00 84.31 137 PHE A C 1
ATOM 1142 O O . PHE A 1 137 ? 1.473 -3.525 -16.268 1.00 84.31 137 PHE A O 1
ATOM 1149 N N . ALA A 1 138 ? -0.628 -3.221 -16.932 1.00 83.88 138 ALA A N 1
ATOM 1150 C CA . ALA A 1 138 ? -0.690 -4.406 -17.791 1.00 83.88 138 ALA A CA 1
ATOM 1151 C C . ALA A 1 138 ? -0.073 -4.108 -19.174 1.00 83.88 138 ALA A C 1
ATOM 1153 O O . ALA A 1 138 ? -0.721 -4.236 -20.213 1.00 83.88 138 ALA A O 1
ATOM 1154 N N . SER A 1 139 ? 1.178 -3.650 -19.165 1.00 86.19 139 SER A N 1
ATOM 1155 C CA . SER A 1 139 ? 1.949 -3.222 -20.333 1.00 86.19 139 SER A CA 1
ATOM 1156 C C . SER A 1 139 ? 3.411 -3.660 -20.211 1.00 86.19 139 SER A C 1
ATOM 1158 O O . SER A 1 139 ? 3.805 -4.264 -19.212 1.00 86.19 139 SER A O 1
ATOM 1160 N N . ALA A 1 140 ? 4.240 -3.272 -21.186 1.00 83.25 140 ALA A N 1
ATOM 1161 C CA . ALA A 1 140 ? 5.690 -3.462 -21.133 1.00 83.25 140 ALA A CA 1
ATOM 1162 C C . ALA A 1 140 ? 6.329 -2.906 -19.841 1.00 83.25 140 ALA A C 1
ATOM 1164 O O . ALA A 1 140 ? 7.333 -3.439 -19.373 1.00 83.25 140 ALA A O 1
ATOM 1165 N N . LEU A 1 141 ? 5.729 -1.875 -19.229 1.00 86.06 141 LEU A N 1
ATOM 1166 C CA . LEU A 1 141 ? 6.185 -1.318 -17.954 1.00 86.06 141 LEU A CA 1
ATOM 1167 C C . LEU A 1 141 ? 5.975 -2.298 -16.786 1.00 86.06 141 LEU A C 1
ATOM 1169 O O . LEU A 1 141 ? 6.819 -2.414 -15.899 1.00 86.06 141 LEU A O 1
ATOM 1173 N N . GLY A 1 142 ? 4.859 -3.028 -16.783 1.00 85.75 142 GLY A N 1
ATOM 1174 C CA . GLY A 1 142 ? 4.587 -4.049 -15.774 1.00 85.75 142 GLY A CA 1
ATOM 1175 C C . GLY A 1 142 ? 5.392 -5.325 -15.978 1.00 85.75 142 GLY A C 1
ATOM 1176 O O . GLY A 1 142 ? 5.842 -5.909 -14.992 1.00 85.75 142 GLY A O 1
ATOM 1177 N N . ASP A 1 143 ? 5.637 -5.719 -17.230 1.00 86.25 143 ASP A N 1
ATOM 1178 C CA . ASP A 1 143 ? 6.584 -6.795 -17.542 1.00 86.25 143 ASP A CA 1
ATOM 1179 C C . ASP A 1 143 ? 7.971 -6.464 -17.001 1.00 86.25 143 ASP A C 1
ATOM 1181 O O . ASP A 1 143 ? 8.559 -7.265 -16.273 1.00 86.25 143 ASP A O 1
ATOM 1185 N N .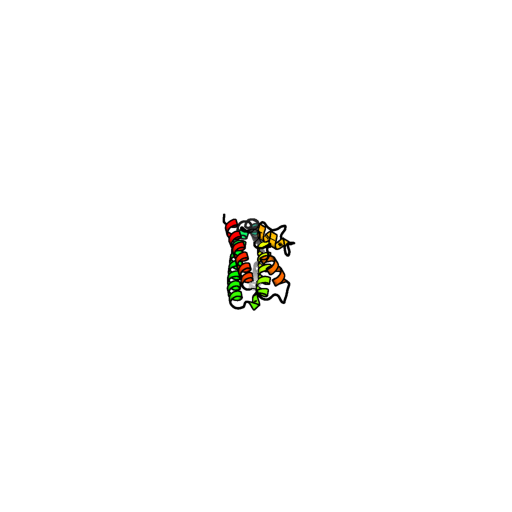 TYR A 1 144 ? 8.452 -5.247 -17.273 1.00 88.19 144 TYR A N 1
ATOM 1186 C CA . TYR A 1 144 ? 9.701 -4.757 -16.707 1.00 88.19 144 TYR A CA 1
ATOM 1187 C C . TYR A 1 144 ? 9.683 -4.817 -15.177 1.00 88.19 144 TYR A C 1
ATOM 1189 O O . TYR A 1 144 ? 10.626 -5.325 -14.579 1.00 88.19 144 TYR A O 1
ATOM 1197 N N . TRP A 1 145 ? 8.602 -4.387 -14.521 1.00 87.81 145 TRP A N 1
ATOM 1198 C CA . TRP A 1 145 ? 8.511 -4.431 -13.060 1.00 87.81 145 TRP A CA 1
ATOM 1199 C C . TRP A 1 145 ? 8.615 -5.854 -12.494 1.00 87.81 145 TRP A C 1
ATOM 1201 O O . TRP A 1 145 ? 9.350 -6.087 -11.528 1.00 87.81 145 TRP A O 1
ATOM 1211 N N . ILE A 1 146 ? 7.908 -6.813 -13.102 1.00 86.81 146 ILE A N 1
ATOM 1212 C CA . ILE A 1 146 ? 7.951 -8.229 -12.716 1.00 86.81 146 ILE A CA 1
ATOM 1213 C C . ILE A 1 146 ? 9.362 -8.786 -12.928 1.00 86.81 146 ILE A C 1
ATOM 1215 O O . ILE A 1 146 ? 9.928 -9.385 -12.010 1.00 86.81 146 ILE A O 1
ATOM 1219 N N . CYS A 1 147 ? 9.948 -8.560 -14.104 1.00 85.38 147 CYS A N 1
ATOM 1220 C CA . CYS A 1 147 ? 11.294 -9.014 -14.438 1.00 85.38 147 CYS A CA 1
ATOM 1221 C C . CYS A 1 147 ? 12.348 -8.410 -13.504 1.00 85.38 147 CYS A C 1
ATOM 1223 O O . CYS A 1 147 ? 13.177 -9.144 -12.975 1.00 85.38 147 CYS A O 1
ATOM 1225 N N . SER A 1 148 ? 12.273 -7.113 -13.205 1.00 84.31 148 SER A N 1
ATOM 1226 C CA . SER A 1 148 ? 13.176 -6.429 -12.270 1.00 84.31 148 SER A CA 1
ATOM 1227 C C . SER A 1 148 ? 13.108 -7.012 -10.858 1.00 84.31 148 SER A C 1
ATOM 1229 O O . SER A 1 148 ? 14.128 -7.127 -10.177 1.00 84.31 148 SER A O 1
ATOM 1231 N N . CYS A 1 149 ? 11.927 -7.445 -10.411 1.00 82.50 149 CYS A N 1
ATOM 1232 C CA . CYS A 1 149 ? 11.781 -8.092 -9.107 1.00 82.50 149 CYS A CA 1
ATOM 1233 C C . CYS A 1 149 ? 12.370 -9.516 -9.086 1.00 82.50 149 CYS A C 1
ATOM 1235 O O . CYS A 1 149 ? 12.932 -9.932 -8.072 1.00 82.50 149 CYS A O 1
ATOM 1237 N N . LEU A 1 150 ? 12.256 -10.267 -10.186 1.00 77.88 150 LEU A N 1
ATOM 1238 C CA . LEU A 1 150 ? 12.653 -11.679 -10.264 1.00 77.88 150 LEU A CA 1
ATOM 1239 C C . LEU A 1 150 ? 14.123 -11.885 -10.656 1.00 77.88 150 LEU A C 1
ATOM 1241 O O . LEU A 1 150 ? 14.761 -12.822 -10.181 1.00 77.88 150 LEU A O 1
ATOM 1245 N N . THR A 1 151 ? 14.679 -11.016 -11.495 1.00 77.50 151 THR A N 1
ATOM 1246 C CA . THR A 1 151 ? 15.995 -11.201 -12.113 1.00 77.50 151 THR A CA 1
ATOM 1247 C C . THR A 1 151 ? 17.064 -10.369 -11.412 1.00 77.50 151 THR A C 1
ATOM 1249 O O . THR A 1 151 ? 16.917 -9.165 -11.231 1.00 77.50 151 THR A O 1
ATOM 1252 N N . GLU A 1 152 ? 18.171 -11.009 -11.031 1.00 67.75 152 GLU A N 1
ATOM 1253 C CA . GLU A 1 152 ? 19.270 -10.361 -10.300 1.00 67.75 152 GLU A CA 1
ATOM 1254 C C . GLU A 1 152 ? 20.197 -9.504 -11.154 1.00 67.75 152 GLU A C 1
ATOM 1256 O O . GLU A 1 152 ? 20.781 -8.553 -10.650 1.00 67.75 152 GLU A O 1
ATOM 1261 N N . HIS A 1 153 ? 20.258 -9.786 -12.450 1.00 66.44 153 HIS A N 1
ATOM 1262 C CA . HIS A 1 153 ? 21.115 -9.090 -13.407 1.00 66.44 153 HIS A CA 1
ATOM 1263 C C . HIS A 1 153 ? 20.357 -8.114 -14.319 1.00 66.44 153 HIS A C 1
ATOM 1265 O O . HIS A 1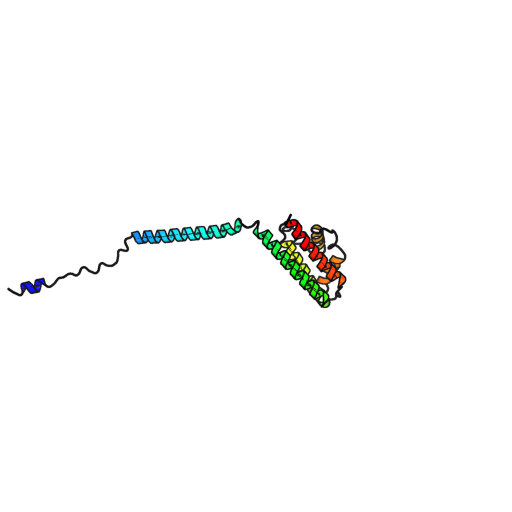 153 ? 20.870 -7.772 -15.381 1.00 66.44 153 HIS A O 1
ATOM 1271 N N . ASN A 1 154 ? 19.142 -7.674 -13.963 1.00 69.62 154 ASN A N 1
ATOM 1272 C CA . ASN A 1 154 ? 18.475 -6.654 -14.776 1.00 69.62 154 ASN A CA 1
ATOM 1273 C C . ASN A 1 154 ? 19.158 -5.295 -14.531 1.00 69.62 154 ASN A C 1
ATOM 1275 O O . ASN A 1 154 ? 19.133 -4.829 -13.388 1.00 69.62 154 ASN A O 1
ATOM 1279 N N . PRO A 1 155 ? 19.801 -4.672 -15.537 1.00 76.75 155 PRO A N 1
ATOM 1280 C CA . PRO A 1 155 ? 20.421 -3.368 -15.348 1.00 76.75 155 PRO A CA 1
ATOM 1281 C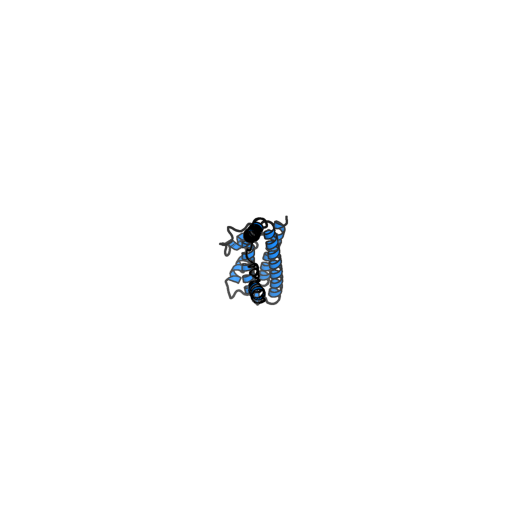 C . PRO A 1 155 ? 19.352 -2.316 -15.012 1.00 76.75 155 PRO A C 1
ATOM 1283 O O . PRO A 1 155 ? 18.254 -2.375 -15.572 1.00 76.75 155 PRO A O 1
ATOM 1286 N N . PRO A 1 156 ? 19.655 -1.350 -14.127 1.00 76.94 156 PRO A N 1
ATOM 1287 C CA . PRO A 1 156 ? 18.713 -0.296 -13.775 1.00 76.94 156 PRO A CA 1
ATOM 1288 C C . PRO A 1 156 ? 18.360 0.530 -15.017 1.00 76.94 156 PRO A C 1
ATOM 1290 O O . PRO A 1 156 ? 19.236 1.128 -15.646 1.00 76.94 156 PRO A O 1
ATOM 1293 N N . GLN A 1 157 ? 17.077 0.568 -15.377 1.00 85.12 157 GLN A N 1
ATOM 1294 C CA . GLN A 1 157 ? 16.567 1.443 -16.430 1.00 85.12 157 GLN A CA 1
ATOM 1295 C C . GLN A 1 157 ? 15.882 2.633 -15.777 1.00 85.12 157 GLN A C 1
ATOM 1297 O O . GLN A 1 157 ? 14.676 2.615 -15.540 1.00 85.12 157 GLN A O 1
ATOM 1302 N N . HIS A 1 158 ? 16.668 3.677 -15.509 1.00 84.06 158 HIS A N 1
ATOM 1303 C CA . HIS A 1 158 ? 16.226 4.853 -14.760 1.00 84.06 158 HIS A CA 1
ATOM 1304 C C . HIS A 1 158 ? 14.892 5.429 -15.269 1.00 84.06 158 HIS A C 1
ATOM 1306 O O . HIS A 1 158 ? 13.993 5.671 -14.471 1.00 84.06 158 HIS A O 1
ATOM 1312 N N . ASP A 1 159 ? 14.710 5.554 -16.587 1.00 86.62 159 ASP A N 1
ATOM 1313 C CA . ASP A 1 159 ? 13.463 6.068 -17.171 1.00 86.62 159 ASP A CA 1
ATOM 1314 C C . ASP A 1 159 ? 12.244 5.188 -16.847 1.00 86.62 159 ASP A C 1
ATOM 1316 O O . ASP A 1 159 ? 11.171 5.701 -16.524 1.00 86.62 159 ASP A O 1
ATOM 1320 N N . GLN A 1 160 ? 12.395 3.860 -16.898 1.00 87.19 160 GLN A N 1
ATOM 1321 C CA . GLN A 1 160 ? 11.311 2.922 -16.583 1.00 87.19 160 GLN A CA 1
ATOM 1322 C C . GLN A 1 160 ? 11.059 2.833 -15.074 1.00 87.19 160 GLN A C 1
ATOM 1324 O O . GLN A 1 160 ? 9.908 2.752 -14.644 1.00 87.19 160 GLN A O 1
ATOM 1329 N N . ASP A 1 161 ? 12.117 2.909 -14.267 1.00 88.62 161 ASP A N 1
ATOM 1330 C CA . ASP A 1 161 ? 12.034 2.917 -12.807 1.00 88.62 161 ASP A CA 1
ATOM 1331 C C . ASP A 1 161 ? 11.271 4.158 -12.306 1.00 88.62 161 ASP A C 1
ATOM 1333 O O . ASP A 1 161 ? 10.351 4.045 -11.491 1.00 88.62 161 ASP A O 1
ATOM 1337 N N . MET A 1 162 ? 11.593 5.339 -12.849 1.00 87.62 162 MET A N 1
ATOM 1338 C CA . MET A 1 162 ? 10.900 6.594 -12.531 1.00 87.62 162 MET A CA 1
ATOM 1339 C C . MET A 1 162 ? 9.454 6.572 -13.042 1.00 87.62 162 MET A C 1
ATOM 1341 O O . MET A 1 162 ? 8.534 6.964 -12.319 1.00 87.62 162 MET A O 1
ATOM 1345 N N . ALA A 1 163 ? 9.216 6.041 -14.248 1.00 89.19 163 ALA A N 1
ATOM 1346 C CA . ALA A 1 163 ? 7.866 5.874 -14.784 1.00 89.19 163 ALA A CA 1
ATOM 1347 C C . ALA A 1 163 ? 6.989 4.972 -13.895 1.00 89.19 163 ALA A C 1
ATOM 1349 O O . ALA A 1 163 ? 5.812 5.276 -13.698 1.00 89.19 163 ALA A O 1
ATOM 1350 N N . LEU A 1 164 ? 7.551 3.909 -13.308 1.00 89.31 164 LEU A N 1
ATOM 1351 C CA . LEU A 1 164 ? 6.847 3.042 -12.357 1.00 89.31 164 LEU A CA 1
ATOM 1352 C C . LEU A 1 164 ? 6.484 3.769 -11.060 1.00 89.31 164 LEU A C 1
ATOM 1354 O O . LEU A 1 164 ? 5.347 3.652 -10.595 1.00 89.31 164 LEU A O 1
ATOM 1358 N N . ILE A 1 165 ? 7.420 4.524 -10.476 1.00 89.62 165 ILE A N 1
ATOM 1359 C CA . ILE A 1 165 ? 7.162 5.304 -9.255 1.00 89.62 165 ILE A CA 1
ATOM 1360 C C . ILE A 1 165 ? 6.064 6.339 -9.510 1.00 89.62 165 ILE A C 1
ATOM 1362 O O . ILE A 1 165 ? 5.136 6.459 -8.706 1.00 89.62 165 ILE A O 1
ATOM 1366 N N . HIS A 1 166 ? 6.132 7.048 -10.637 1.00 89.56 166 HIS A N 1
ATOM 1367 C CA . HIS A 1 166 ? 5.119 8.024 -11.031 1.00 89.56 166 HIS A CA 1
ATOM 1368 C C . HIS A 1 166 ? 3.753 7.372 -11.260 1.00 89.56 166 HIS A C 1
ATOM 1370 O O . HIS A 1 166 ? 2.765 7.836 -10.698 1.00 89.56 166 HIS A O 1
ATOM 1376 N N . ALA A 1 167 ? 3.691 6.252 -11.987 1.00 89.44 167 ALA A N 1
ATOM 1377 C CA . ALA A 1 167 ? 2.442 5.521 -12.195 1.00 89.44 167 ALA A CA 1
ATOM 1378 C C . ALA A 1 167 ? 1.817 5.060 -10.866 1.00 89.44 167 ALA A C 1
ATOM 1380 O O . ALA A 1 167 ? 0.611 5.199 -10.661 1.00 89.44 167 ALA A O 1
ATOM 1381 N N . CYS A 1 168 ? 2.626 4.556 -9.927 1.00 89.44 168 CYS A N 1
ATOM 1382 C CA . CYS A 1 168 ? 2.146 4.162 -8.600 1.00 89.44 168 CYS A CA 1
ATOM 1383 C C . CYS A 1 168 ? 1.664 5.367 -7.777 1.00 89.44 168 CYS A C 1
ATOM 1385 O O . CYS A 1 168 ? 0.657 5.271 -7.075 1.00 89.44 168 CYS A O 1
ATOM 1387 N N . ARG A 1 169 ? 2.358 6.508 -7.863 1.00 90.19 169 ARG A N 1
ATOM 1388 C CA . ARG A 1 169 ? 1.954 7.756 -7.200 1.00 90.19 169 ARG A CA 1
ATOM 1389 C C . ARG A 1 169 ? 0.598 8.239 -7.714 1.00 90.19 169 ARG A C 1
ATOM 1391 O O . ARG A 1 169 ? -0.284 8.498 -6.896 1.00 90.19 169 ARG A O 1
ATOM 1398 N N . ASP A 1 170 ? 0.431 8.306 -9.033 1.00 88.19 170 ASP A N 1
ATOM 1399 C CA . ASP A 1 170 ? -0.821 8.704 -9.687 1.00 88.19 170 ASP A CA 1
ATOM 1400 C C . ASP A 1 170 ? -1.975 7.792 -9.254 1.00 88.19 170 ASP A C 1
ATOM 1402 O O . ASP A 1 170 ? -3.061 8.264 -8.906 1.00 88.19 170 ASP A O 1
ATOM 1406 N N . TRP A 1 171 ? -1.716 6.482 -9.192 1.00 88.25 171 TRP A N 1
ATOM 1407 C CA . TRP A 1 171 ? -2.690 5.504 -8.725 1.00 88.25 171 TRP A CA 1
ATOM 1408 C C . TRP A 1 171 ? -3.144 5.789 -7.287 1.00 88.25 171 TRP A C 1
ATOM 1410 O O . TRP A 1 171 ? -4.344 5.909 -7.047 1.00 88.25 171 TRP A O 1
ATOM 1420 N N . ILE A 1 172 ? -2.215 5.974 -6.338 1.00 87.00 172 ILE A N 1
ATOM 1421 C CA . ILE A 1 172 ? -2.550 6.248 -4.925 1.00 87.00 172 ILE A CA 1
ATOM 1422 C C . ILE A 1 172 ? -3.322 7.564 -4.781 1.00 87.00 172 ILE A C 1
ATOM 1424 O O . ILE A 1 172 ? -4.319 7.618 -4.061 1.00 87.00 172 ILE A O 1
ATOM 1428 N N . GLN A 1 173 ? -2.888 8.624 -5.469 1.00 86.44 173 GLN A N 1
ATOM 1429 C CA . GLN A 1 173 ? -3.563 9.923 -5.413 1.00 86.44 173 GLN A CA 1
ATOM 1430 C C . GLN A 1 173 ? -5.002 9.843 -5.925 1.00 86.44 173 GLN A C 1
ATOM 1432 O O . GLN A 1 173 ? -5.891 10.482 -5.362 1.00 86.44 173 GLN A O 1
ATOM 1437 N N . LYS A 1 174 ? -5.258 9.038 -6.961 1.00 81.12 174 LYS A N 1
ATOM 1438 C CA . LYS A 1 174 ? -6.608 8.876 -7.505 1.00 81.12 174 LYS A CA 1
ATOM 1439 C C . LYS A 1 174 ? -7.544 8.169 -6.532 1.00 81.12 174 LYS A C 1
ATOM 1441 O O . LYS A 1 174 ? -8.686 8.604 -6.388 1.00 81.12 174 LYS A O 1
ATOM 1446 N N . GLN A 1 175 ? -7.060 7.132 -5.848 1.00 77.81 175 GLN A N 1
ATOM 1447 C CA . GLN A 1 175 ? -7.842 6.448 -4.817 1.00 77.81 175 GLN A CA 1
ATOM 1448 C C . GLN A 1 175 ? -8.300 7.445 -3.734 1.00 77.81 175 GLN A C 1
ATOM 1450 O O . GLN A 1 175 ? -9.461 7.434 -3.338 1.00 77.81 175 GLN A O 1
ATOM 1455 N N . ALA A 1 176 ? -7.432 8.379 -3.323 1.00 69.38 176 ALA A N 1
ATOM 1456 C CA . ALA A 1 176 ? -7.768 9.401 -2.325 1.00 69.38 176 ALA A CA 1
ATOM 1457 C C . ALA A 1 176 ? -8.928 10.327 -2.745 1.00 69.38 176 ALA A C 1
ATOM 1459 O O . ALA A 1 176 ? -9.717 10.753 -1.905 1.00 69.38 176 ALA A O 1
ATOM 1460 N N . VAL A 1 177 ? -9.033 10.652 -4.040 1.00 66.12 177 VAL A N 1
ATOM 1461 C CA . VAL A 1 177 ? -10.099 11.520 -4.574 1.00 66.12 177 VAL A CA 1
ATOM 1462 C C . VAL A 1 177 ? -11.454 10.807 -4.575 1.00 66.12 177 VAL A C 1
ATOM 1464 O O . VAL A 1 177 ? -12.476 11.441 -4.317 1.00 66.12 177 VAL A O 1
ATOM 1467 N N . GLN A 1 178 ? -11.470 9.501 -4.850 1.00 63.22 178 GLN A N 1
ATOM 1468 C CA . GLN A 1 178 ? -12.706 8.716 -4.932 1.00 63.22 178 GLN A CA 1
ATOM 1469 C C . GLN A 1 178 ? -13.366 8.488 -3.565 1.00 63.22 178 GLN A C 1
ATOM 1471 O O . GLN A 1 178 ? -14.586 8.467 -3.495 1.00 63.22 178 GLN A O 1
ATOM 1476 N N . GLU A 1 179 ? -12.589 8.385 -2.486 1.00 57.50 179 GLU A N 1
ATOM 1477 C CA . GLU A 1 179 ? -13.114 8.210 -1.118 1.00 57.50 179 GLU A CA 1
ATOM 1478 C C . GLU A 1 179 ? -13.582 9.528 -0.464 1.00 57.50 179 GLU A C 1
ATOM 1480 O O . GLU A 1 179 ? -14.275 9.516 0.551 1.00 57.50 179 GLU A O 1
ATOM 1485 N N . GLY A 1 180 ? -13.186 10.680 -1.018 1.00 53.22 180 GLY A N 1
ATOM 1486 C CA . GLY A 1 180 ? -13.558 12.008 -0.514 1.00 53.22 180 GLY A CA 1
ATOM 1487 C C . GLY A 1 180 ? -14.770 12.656 -1.197 1.00 53.22 180 GLY A C 1
ATOM 1488 O O . GLY A 1 180 ? -15.114 13.779 -0.824 1.00 53.22 180 GLY A O 1
ATOM 1489 N N . SER A 1 181 ? -15.368 11.995 -2.197 1.00 44.22 181 SER A N 1
ATOM 1490 C CA . SER A 1 181 ? -16.479 12.499 -3.030 1.00 44.22 181 SER A CA 1
ATOM 1491 C C . SER A 1 181 ? -17.785 11.772 -2.726 1.00 44.22 181 SER A C 1
ATOM 1493 O O . SER A 1 181 ? -18.833 12.453 -2.684 1.00 44.22 181 SER A O 1
#

pLDDT: mean 76.9, std 13.64, range [44.22, 93.5]

Foldseek 3Di:
DPPVVVVVPPDPPDPDDPPPDDPPCVVVVVVVVVVVVVVVVVVVVVVVVVVVVPPCPPPVLLVVLLVLLVVVLVVLVVVLVCCVVCVVCLLVVLLVLVVSLLVNQCSDPPRPPPSVPDDQLSNQQVLLVLAPHHPLCNDPLVVVSNCSNVDPPDRRPSVSSSSVSVRSSNSSVVVNVVSVD

Radius of gyration: 37.74 Å; chains: 1; bounding box: 47×27×134 Å

Secondary structure (DSSP, 8-state):
--HHHHHTTS---------S----THHHHHHHHHHHHHHHHHHHHHHHHHHTTTSSTTTHHHHHHHHHHHHHHHHHHHHHHHHHH-GGGHHHHHHHHHHHHHHHHHS-TT-TTTGGG--HHHHHHHHHHTSSSTTSSSSHHHHHHHHHHH-TT----HHHHHHHHHHHHHHHHHHHHHHT-